Protein AF-A0A940L5H7-F1 (afdb_monomer_lite)

Foldseek 3Di:
DDDDPVVVADDPPPDHDDPDDDPPDDCLVVVVVVLVVVVVVLVVVVVVLVVCLVVCVVVVNNVVSVVVNVVSVVVNVVVVVVCVVVVSNDDD

Secondary structure (DSSP, 8-state):
----GGGGS---TTS-----------THHHHHHHHHHHHHHHHHHHHHHHHHHHHHHHTT-HHHHHHHHHHHHHHHHHHHHHHHHTTTT---

Structure (mmCIF, N/CA/C/O backbone):
data_AF-A0A940L5H7-F1
#
_entry.id   AF-A0A940L5H7-F1
#
loop_
_atom_site.group_PDB
_atom_site.id
_atom_site.type_symbol
_atom_site.label_atom_id
_atom_site.label_alt_id
_atom_site.label_comp_id
_atom_site.label_asym_id
_atom_site.label_entity_id
_atom_site.label_seq_id
_atom_site.pdbx_PDB_ins_code
_atom_site.Cartn_x
_atom_site.Cartn_y
_atom_site.Cartn_z
_atom_site.occupancy
_atom_site.B_iso_or_equiv
_atom_site.auth_seq_id
_atom_site.auth_comp_id
_atom_site.auth_asym_id
_atom_site.auth_atom_id
_atom_site.pdbx_PDB_model_num
ATOM 1 N N . MET A 1 1 ? -39.262 -36.645 21.177 1.00 55.78 1 MET A N 1
ATOM 2 C CA . MET A 1 1 ? -38.355 -35.478 21.226 1.00 55.78 1 MET A CA 1
ATOM 3 C C . MET A 1 1 ? -39.015 -34.421 22.093 1.00 55.78 1 MET A C 1
ATOM 5 O O . MET A 1 1 ? -40.079 -33.951 21.723 1.00 55.78 1 MET A O 1
ATOM 9 N N . HIS A 1 2 ? -38.469 -34.136 23.275 1.00 65.88 2 HIS A N 1
ATOM 10 C CA . HIS A 1 2 ? -39.032 -33.124 24.173 1.00 65.88 2 HIS A CA 1
ATOM 11 C C . HIS A 1 2 ? -38.601 -31.731 23.698 1.00 65.88 2 HIS A C 1
ATOM 13 O O . HIS A 1 2 ? -37.406 -31.430 23.649 1.00 65.88 2 HIS A O 1
ATOM 19 N N . TYR A 1 3 ? -39.573 -30.914 23.299 1.00 70.69 3 TYR A N 1
ATOM 20 C CA . TYR A 1 3 ? -39.352 -29.528 22.907 1.00 70.69 3 TYR A CA 1
ATOM 21 C C . TYR A 1 3 ? -39.141 -28.685 24.169 1.00 70.69 3 TYR A C 1
ATOM 23 O O . TYR A 1 3 ? -40.042 -28.564 24.995 1.00 70.69 3 TYR A O 1
ATOM 31 N N . HIS A 1 4 ? -37.935 -28.135 24.326 1.00 73.19 4 HIS A N 1
ATOM 32 C CA . HIS A 1 4 ? -37.597 -27.209 25.404 1.00 73.19 4 HIS A CA 1
ATOM 33 C C . HIS A 1 4 ? -37.242 -25.850 24.787 1.00 73.19 4 HIS A C 1
ATOM 35 O O . HIS A 1 4 ? -36.176 -25.749 24.172 1.00 73.19 4 HIS A O 1
ATOM 41 N N . PRO A 1 5 ? -38.099 -24.824 24.930 1.00 77.62 5 PRO A N 1
ATOM 42 C CA . PRO A 1 5 ? -37.919 -23.528 24.268 1.00 77.62 5 PRO A CA 1
ATOM 43 C C . PRO A 1 5 ? -36.621 -22.820 24.689 1.00 77.62 5 PRO A C 1
ATOM 45 O O . PRO A 1 5 ? -35.971 -22.198 23.859 1.00 77.62 5 PRO A O 1
ATOM 48 N N . VAL A 1 6 ? -36.169 -23.049 25.926 1.00 76.06 6 VAL A N 1
ATOM 49 C CA . VAL A 1 6 ? -34.938 -22.485 26.518 1.00 76.06 6 VAL A CA 1
ATOM 50 C C . VAL A 1 6 ? -33.667 -22.830 25.728 1.00 76.06 6 VAL A C 1
ATOM 52 O O . VAL A 1 6 ? -32.684 -22.103 25.769 1.00 76.06 6 VAL A O 1
ATOM 55 N N . LYS A 1 7 ? -33.654 -23.933 24.963 1.00 76.50 7 LYS A N 1
ATOM 56 C CA . LYS A 1 7 ? -32.487 -24.302 24.138 1.00 76.50 7 LYS A CA 1
ATOM 57 C C . LYS A 1 7 ? -32.290 -23.400 22.916 1.00 76.50 7 LYS A C 1
ATOM 59 O O . LYS A 1 7 ? -31.232 -23.463 22.299 1.00 76.50 7 LYS A O 1
ATOM 64 N N . TYR A 1 8 ? -33.310 -22.630 22.548 1.00 81.19 8 TYR A N 1
ATOM 65 C CA . TYR A 1 8 ? -33.283 -21.711 21.411 1.00 81.19 8 TYR A CA 1
ATOM 66 C C . TYR A 1 8 ? -33.112 -20.251 21.851 1.00 81.19 8 TYR A C 1
ATOM 68 O O . TYR A 1 8 ? -33.092 -19.363 21.001 1.00 81.19 8 TYR A O 1
ATOM 76 N N . GLU A 1 9 ? -32.986 -19.999 23.156 1.00 78.00 9 GLU A N 1
ATOM 77 C CA . GLU A 1 9 ? -32.745 -18.665 23.702 1.00 78.00 9 GLU A CA 1
ATOM 78 C C . GLU A 1 9 ? -31.241 -18.327 23.690 1.00 78.00 9 GLU A C 1
ATOM 80 O O . GLU A 1 9 ? -30.399 -19.220 23.847 1.00 78.00 9 GLU A O 1
ATOM 85 N N . PRO A 1 10 ? -30.867 -17.047 23.494 1.00 79.00 10 PRO A N 1
ATOM 86 C CA . PRO A 1 10 ? -29.477 -16.611 23.567 1.00 79.00 10 PRO A CA 1
ATOM 87 C C . PRO A 1 10 ? -28.870 -16.896 24.945 1.00 79.00 10 PRO A C 1
ATOM 89 O O . PRO A 1 10 ? -29.458 -16.578 25.976 1.00 79.00 10 PRO A O 1
ATOM 92 N N . TYR A 1 11 ? -27.662 -17.459 24.967 1.00 78.00 11 TYR A N 1
ATOM 93 C CA . TYR A 1 11 ? -26.929 -17.671 26.211 1.00 78.00 11 TYR A CA 1
ATOM 94 C C . TYR A 1 11 ?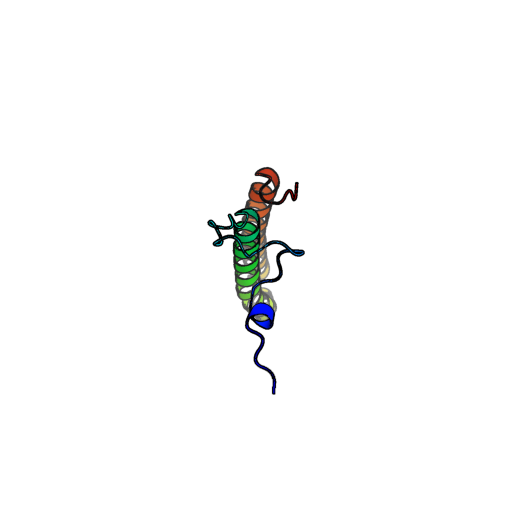 -26.380 -16.341 26.748 1.00 78.00 11 TYR A C 1
ATOM 96 O O . TYR A 1 11 ? -25.443 -15.786 26.177 1.00 78.00 11 TYR A O 1
ATOM 104 N N . GLU A 1 12 ? -26.917 -15.865 27.872 1.00 80.00 12 GLU A N 1
ATOM 105 C CA . GLU A 1 12 ? -26.416 -14.689 28.605 1.00 80.00 12 GLU A CA 1
ATOM 106 C C . GLU A 1 12 ? -25.937 -15.056 30.021 1.00 80.00 12 GLU A C 1
ATOM 108 O O . GLU A 1 12 ? -26.300 -14.429 31.013 1.00 80.00 12 GLU A O 1
ATOM 113 N N . CYS A 1 13 ? -25.123 -16.114 30.140 1.00 77.69 13 CYS A N 1
ATOM 114 C CA . CYS A 1 13 ? -24.509 -16.526 31.414 1.00 77.69 13 CYS A CA 1
ATOM 115 C C . CYS A 1 13 ? -25.513 -16.774 32.565 1.00 77.69 13 CYS A C 1
ATOM 117 O O . CYS A 1 13 ? -25.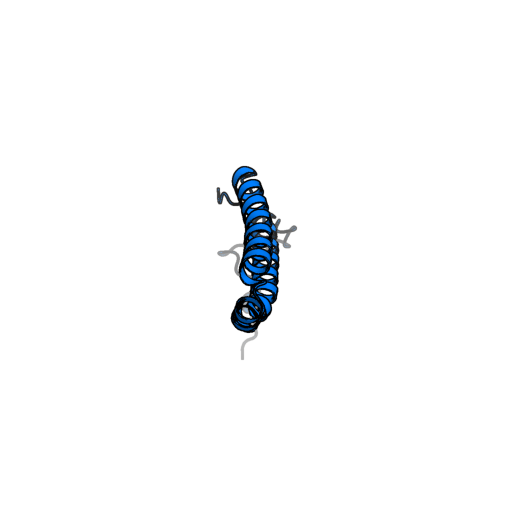201 -16.529 33.728 1.00 77.69 13 CYS A O 1
ATOM 119 N N . GLY A 1 14 ? -26.712 -17.283 32.258 1.00 74.00 14 GLY A N 1
ATOM 120 C CA . GLY A 1 14 ? -27.742 -17.618 33.253 1.00 74.00 14 GLY A CA 1
ATOM 121 C C . GLY A 1 14 ? -28.733 -16.493 33.572 1.00 74.00 14 GLY A C 1
ATOM 122 O O . GLY A 1 14 ? -29.614 -16.696 34.407 1.00 74.00 14 GLY A O 1
ATOM 123 N N . LEU A 1 15 ? -28.622 -15.341 32.906 1.00 74.00 15 LEU A N 1
ATOM 124 C CA . LEU A 1 15 ? -29.623 -14.274 32.945 1.00 74.00 15 LEU A CA 1
ATOM 125 C C . LEU A 1 15 ? -30.631 -14.439 31.792 1.00 74.00 15 LEU A C 1
ATOM 127 O O . LEU A 1 15 ? -30.251 -14.922 30.722 1.00 74.00 15 LE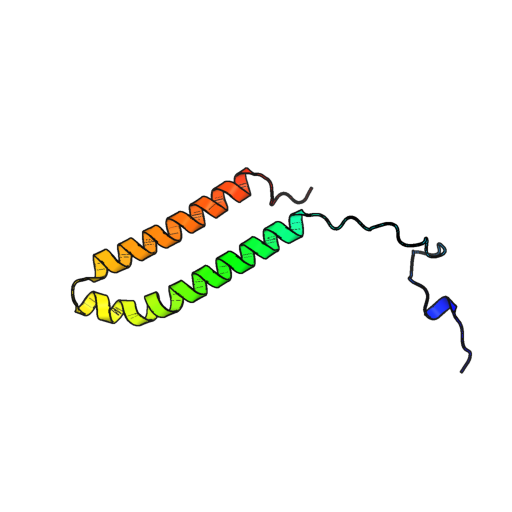U A O 1
ATOM 131 N N . PRO A 1 16 ? -31.913 -14.070 31.988 1.00 74.75 16 PRO A N 1
ATOM 132 C CA . PRO A 1 16 ? -32.879 -14.026 30.895 1.00 74.75 16 PRO A CA 1
ATOM 133 C C . PRO A 1 16 ? -32.417 -12.997 29.863 1.00 74.75 16 PRO A C 1
ATOM 135 O O . PRO A 1 16 ? -32.032 -11.891 30.244 1.00 74.75 16 PRO A O 1
ATOM 138 N N . SER A 1 17 ? -32.460 -13.365 28.578 1.00 65.75 17 SER A N 1
ATOM 139 C CA . SER A 1 17 ? -32.005 -12.514 27.478 1.00 65.75 17 SER A CA 1
ATOM 140 C C . SER A 1 17 ? -32.718 -11.165 27.535 1.00 65.75 17 SER A C 1
ATOM 142 O O . SER A 1 17 ? -33.925 -11.082 27.288 1.00 65.75 17 SER A O 1
ATOM 144 N N . LEU A 1 18 ? -31.983 -10.116 27.901 1.00 65.88 18 LEU A N 1
ATOM 145 C CA . LEU A 1 18 ? -32.497 -8.755 27.862 1.00 65.88 18 LEU A CA 1
ATOM 146 C C . LEU A 1 18 ? -32.674 -8.378 26.391 1.00 65.88 18 LEU A C 1
ATOM 148 O O . LEU A 1 18 ? -31.770 -8.604 25.587 1.00 65.88 18 LEU A O 1
ATOM 152 N N . ASP A 1 19 ? -33.832 -7.811 26.035 1.00 62.78 19 ASP A N 1
ATOM 153 C CA . ASP A 1 19 ? -34.077 -7.291 24.688 1.00 62.78 19 ASP A CA 1
ATOM 154 C C . ASP A 1 19 ? -32.882 -6.428 24.271 1.00 62.78 19 ASP A C 1
ATOM 156 O O . ASP A 1 19 ? -32.539 -5.436 24.927 1.00 62.78 19 ASP A O 1
ATOM 160 N N . LYS A 1 20 ? -32.183 -6.896 23.236 1.00 59.62 20 LYS A N 1
ATOM 161 C CA . LYS A 1 20 ? -30.825 -6.485 22.890 1.00 59.62 20 LYS A CA 1
ATOM 162 C C . LYS A 1 20 ? -30.834 -5.021 22.453 1.00 59.62 20 LYS A C 1
ATOM 164 O O . LYS A 1 20 ? -31.007 -4.713 21.279 1.00 59.62 20 LYS A O 1
ATOM 169 N N . LYS A 1 21 ? -30.659 -4.106 23.409 1.00 60.53 21 LYS A N 1
ATOM 170 C CA . LYS A 1 21 ? -30.385 -2.690 23.144 1.00 60.53 21 LYS A CA 1
ATOM 171 C C . LYS A 1 21 ? -29.121 -2.602 22.301 1.00 60.53 21 LYS A C 1
ATOM 173 O O . LYS A 1 21 ? -28.094 -3.149 22.701 1.00 60.53 21 LYS A O 1
ATOM 178 N N . ASP A 1 22 ? -29.240 -1.923 21.161 1.00 63.12 22 ASP A N 1
ATOM 179 C CA . ASP A 1 22 ? -28.192 -1.552 20.207 1.00 63.12 22 ASP A CA 1
ATOM 180 C C . ASP A 1 22 ? -26.777 -1.771 20.743 1.00 63.12 22 ASP A C 1
ATOM 182 O O . ASP A 1 22 ? -26.199 -0.930 21.441 1.00 63.12 22 ASP A O 1
ATOM 186 N N . THR A 1 23 ? -26.208 -2.937 20.436 1.00 62.25 23 THR A N 1
ATOM 187 C CA . THR A 1 23 ? -24.810 -3.198 20.754 1.00 62.25 23 THR A CA 1
ATOM 188 C C . THR A 1 23 ? -23.984 -2.280 19.861 1.00 62.25 23 THR A C 1
ATOM 190 O O . THR A 1 23 ? -23.899 -2.494 18.653 1.00 62.25 23 THR A O 1
ATOM 193 N N . LYS A 1 24 ? -23.413 -1.218 20.439 1.00 62.59 24 LYS A N 1
ATOM 194 C CA . LYS A 1 24 ? -22.526 -0.298 19.721 1.00 62.59 24 LYS A CA 1
ATOM 195 C C . LYS A 1 24 ? -21.259 -1.054 19.329 1.00 62.59 24 LYS A C 1
ATOM 197 O O . LYS A 1 24 ? -20.333 -1.181 20.124 1.00 62.59 24 LYS A O 1
ATOM 202 N N . VAL A 1 25 ? -21.239 -1.583 18.109 1.00 63.47 25 VAL A N 1
ATOM 203 C CA . VAL A 1 25 ? -20.027 -2.132 17.495 1.00 63.47 25 VAL A CA 1
ATOM 204 C C . VAL A 1 25 ? -19.008 -0.997 17.399 1.00 63.47 25 VAL A C 1
ATOM 206 O O . VAL A 1 25 ? -19.346 0.110 16.976 1.00 63.47 25 VAL A O 1
ATOM 209 N N . SER A 1 26 ? -17.774 -1.229 17.849 1.00 65.50 26 SER A N 1
ATOM 210 C CA . SER A 1 26 ? -16.761 -0.176 17.855 1.00 65.50 26 SER A CA 1
ATOM 211 C C . SER A 1 26 ? -16.376 0.199 16.417 1.00 65.50 26 SER A C 1
ATOM 213 O O . SER A 1 26 ? -16.030 -0.646 15.593 1.00 65.50 26 SER A O 1
ATOM 215 N N . VAL A 1 27 ? -16.417 1.500 16.114 1.00 70.44 27 VAL A N 1
ATOM 216 C CA . VAL A 1 27 ? -16.099 2.069 14.785 1.00 70.44 27 VAL A CA 1
ATOM 217 C C . VAL A 1 27 ? -14.654 1.758 14.355 1.00 70.44 27 VAL A C 1
ATOM 219 O O . VAL A 1 27 ? -14.332 1.786 13.172 1.00 70.44 27 VAL A O 1
ATOM 222 N N . LYS A 1 28 ? -13.786 1.391 15.304 1.00 73.50 28 LYS A N 1
ATOM 223 C CA . LYS A 1 28 ? -12.381 1.037 15.069 1.00 73.50 28 LYS A CA 1
ATOM 224 C C . LYS A 1 28 ? -12.224 -0.120 14.064 1.00 73.50 28 LYS A C 1
ATOM 226 O O . LYS A 1 28 ? -11.388 -0.029 13.172 1.00 73.50 28 LYS A O 1
ATOM 231 N N . PHE A 1 29 ? -13.085 -1.144 14.118 1.00 77.00 29 PHE A N 1
ATOM 232 C CA . PHE A 1 29 ? -13.041 -2.270 13.167 1.00 77.00 29 PHE A CA 1
ATOM 233 C C . PHE A 1 29 ? -13.371 -1.860 11.725 1.00 77.00 29 PHE A C 1
ATOM 235 O O . PHE A 1 29 ? -12.857 -2.450 10.777 1.00 77.00 29 PHE A O 1
ATOM 242 N N . TYR A 1 30 ? -14.211 -0.838 11.552 1.00 83.62 30 TYR A N 1
ATOM 243 C CA . TYR A 1 30 ? -14.593 -0.338 10.234 1.00 83.62 30 TYR A CA 1
ATOM 244 C C . TYR A 1 30 ? -13.426 0.363 9.530 1.00 83.62 30 TYR A C 1
ATOM 246 O O . TYR A 1 30 ? -13.201 0.131 8.345 1.00 83.62 30 TYR A O 1
ATOM 254 N N . LEU A 1 31 ? -12.642 1.160 10.266 1.00 83.12 31 LEU A N 1
ATOM 255 C CA . LEU A 1 31 ? -11.461 1.835 9.718 1.00 83.12 31 LEU A CA 1
ATOM 256 C C . LEU A 1 31 ? -10.408 0.821 9.251 1.00 83.12 31 LEU A C 1
ATOM 258 O O . LEU A 1 31 ? -9.912 0.927 8.134 1.00 83.12 31 LEU A O 1
ATOM 262 N N . THR A 1 32 ? -10.147 -0.224 10.045 1.00 84.19 32 THR A N 1
ATOM 263 C CA . THR A 1 32 ? -9.251 -1.318 9.636 1.00 84.19 32 THR A CA 1
ATOM 264 C C . THR A 1 32 ? -9.755 -2.043 8.384 1.00 84.19 32 THR A C 1
ATOM 266 O O . THR A 1 32 ? -8.957 -2.371 7.509 1.00 84.19 32 THR A O 1
ATOM 269 N N . ALA A 1 33 ? -11.068 -2.268 8.262 1.00 88.62 33 ALA A N 1
ATOM 270 C CA . ALA A 1 33 ? -11.648 -2.917 7.087 1.00 88.62 33 ALA A CA 1
ATOM 271 C C . ALA A 1 33 ? -11.507 -2.063 5.815 1.00 88.62 33 ALA A C 1
ATOM 273 O O . ALA A 1 33 ? -11.124 -2.589 4.772 1.00 88.62 33 ALA A O 1
ATOM 274 N N . ILE A 1 34 ? -11.762 -0.752 5.895 1.00 89.19 34 ILE A N 1
ATOM 275 C CA . ILE A 1 34 ? -11.550 0.157 4.758 1.00 89.19 34 ILE A CA 1
ATOM 276 C C . ILE A 1 34 ? -10.081 0.178 4.347 1.00 89.19 34 ILE A C 1
ATOM 278 O O . ILE A 1 34 ? -9.786 0.093 3.155 1.00 89.19 34 ILE A O 1
ATOM 282 N N . LEU A 1 35 ? -9.165 0.265 5.314 1.00 87.75 35 LEU A N 1
ATOM 283 C CA . LEU A 1 35 ? -7.738 0.277 5.021 1.00 87.75 35 LEU A CA 1
ATOM 284 C C . LEU A 1 35 ? -7.300 -1.012 4.314 1.00 87.75 35 LEU A C 1
ATOM 286 O O . LEU A 1 35 ? -6.535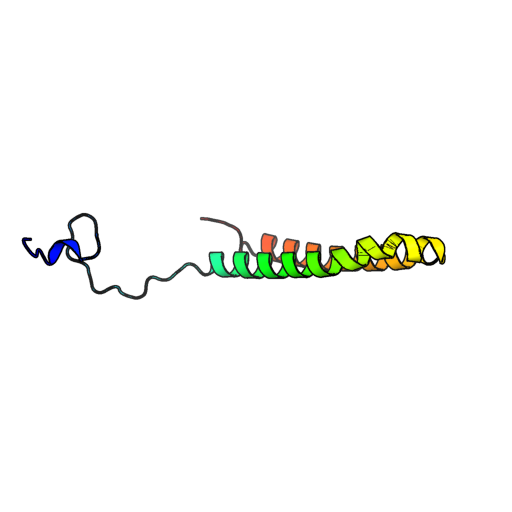 -0.955 3.353 1.00 87.75 35 LEU A O 1
ATOM 290 N N . PHE A 1 36 ? -7.815 -2.165 4.749 1.00 88.75 36 PHE A N 1
ATOM 291 C CA . PHE A 1 36 ? -7.551 -3.441 4.087 1.00 88.75 36 PHE A CA 1
ATOM 292 C C . PHE A 1 36 ? -8.051 -3.448 2.636 1.00 88.75 36 PHE A C 1
ATOM 294 O O . PHE A 1 36 ? -7.317 -3.866 1.746 1.00 88.75 36 PHE A O 1
ATOM 301 N N . ILE A 1 37 ? -9.256 -2.925 2.383 1.00 93.12 37 ILE A N 1
ATOM 302 C CA . ILE A 1 37 ? -9.806 -2.803 1.023 1.00 93.12 37 ILE A CA 1
ATOM 303 C C . ILE A 1 37 ? -8.935 -1.883 0.158 1.00 93.12 37 ILE A C 1
ATOM 305 O O . ILE A 1 37 ? -8.636 -2.221 -0.984 1.00 93.12 37 ILE A O 1
ATOM 309 N N . LEU A 1 38 ? -8.506 -0.735 0.689 1.00 92.25 38 LEU A N 1
ATOM 310 C CA . LEU A 1 38 ? -7.615 0.188 -0.021 1.00 92.25 38 LEU A CA 1
ATOM 311 C C . LEU A 1 38 ? -6.272 -0.465 -0.360 1.00 92.25 38 LEU A C 1
ATOM 313 O O . LEU A 1 38 ? -5.815 -0.361 -1.494 1.00 92.25 38 LEU A O 1
ATOM 317 N N . PHE A 1 39 ? -5.667 -1.170 0.594 1.00 91.31 39 PHE A N 1
ATOM 318 C CA . PHE A 1 39 ? -4.420 -1.899 0.373 1.00 91.31 39 PHE A CA 1
ATOM 319 C C . PHE A 1 39 ? -4.559 -3.013 -0.678 1.00 91.31 39 PHE A C 1
ATOM 321 O O . PHE A 1 39 ? -3.666 -3.195 -1.503 1.00 91.31 39 PHE A O 1
ATOM 328 N N . ASP A 1 40 ? -5.676 -3.741 -0.685 1.00 94.56 40 ASP A N 1
ATOM 329 C CA . ASP A 1 40 ? -5.937 -4.775 -1.693 1.00 94.56 40 ASP A CA 1
ATOM 330 C C . ASP A 1 40 ? -6.072 -4.159 -3.101 1.00 94.56 40 ASP A C 1
ATOM 332 O O . ASP A 1 40 ? -5.469 -4.625 -4.070 1.00 94.56 40 ASP A O 1
ATOM 336 N N . ILE A 1 41 ? -6.767 -3.022 -3.206 1.00 94.12 41 ILE A N 1
ATOM 337 C CA . ILE A 1 41 ? -6.874 -2.252 -4.454 1.00 94.12 41 ILE A CA 1
ATOM 338 C C . ILE A 1 41 ? -5.497 -1.791 -4.948 1.00 94.12 41 ILE A C 1
ATOM 340 O O . ILE A 1 41 ? -5.208 -1.899 -6.142 1.00 94.12 41 ILE A O 1
ATOM 344 N N . GLU A 1 42 ? -4.632 -1.313 -4.055 1.00 93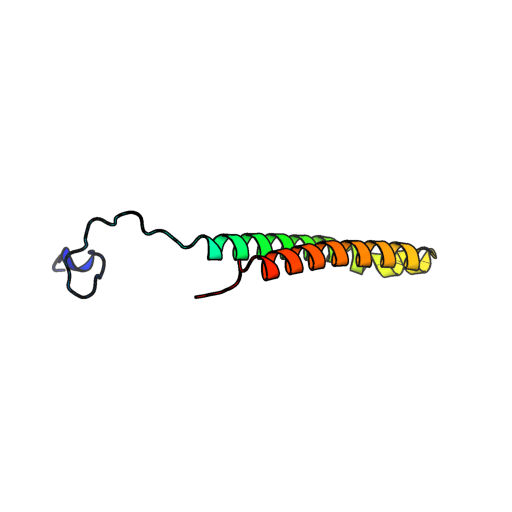.56 42 GLU A N 1
ATOM 345 C CA . GLU A 1 42 ? -3.254 -0.949 -4.398 1.00 93.56 42 GLU A CA 1
ATOM 346 C C . GLU A 1 42 ? -2.517 -2.144 -5.022 1.00 93.56 42 GLU A C 1
ATOM 348 O O . GLU A 1 42 ? -1.978 -2.017 -6.122 1.00 93.56 42 GLU A O 1
ATOM 353 N N . ILE A 1 43 ? -2.574 -3.333 -4.406 1.00 92.50 43 ILE A N 1
ATOM 354 C CA . ILE A 1 43 ? -1.939 -4.553 -4.942 1.00 92.50 43 ILE A CA 1
ATOM 355 C C . ILE A 1 43 ? -2.476 -4.910 -6.333 1.00 92.50 43 ILE A C 1
ATOM 357 O O . ILE A 1 43 ? -1.693 -5.285 -7.216 1.00 92.50 43 ILE A O 1
ATOM 361 N N . ILE A 1 44 ? -3.785 -4.771 -6.554 1.00 95.12 44 ILE A N 1
ATOM 362 C CA . ILE A 1 44 ? -4.404 -5.015 -7.862 1.00 95.12 44 ILE A CA 1
ATOM 363 C C . ILE A 1 44 ? -3.785 -4.114 -8.939 1.00 95.12 44 ILE A C 1
ATOM 365 O O . ILE A 1 44 ? -3.567 -4.584 -10.056 1.00 95.12 44 ILE A O 1
ATOM 369 N N . PHE A 1 45 ? -3.444 -2.861 -8.624 1.00 91.50 45 PHE A N 1
ATOM 370 C CA . PHE A 1 45 ? -2.739 -1.967 -9.552 1.00 91.50 45 PHE A CA 1
ATOM 371 C C . PHE A 1 45 ? -1.246 -2.288 -9.688 1.00 91.50 45 PHE A C 1
ATOM 373 O O . PHE A 1 45 ? -0.681 -2.161 -10.780 1.00 91.50 45 PHE A O 1
ATOM 380 N N . MET A 1 46 ? -0.602 -2.752 -8.616 1.00 91.88 46 MET A N 1
ATOM 381 C CA . MET A 1 46 ? 0.810 -3.146 -8.644 1.00 91.88 46 MET A CA 1
ATOM 382 C C . MET A 1 46 ? 1.065 -4.358 -9.548 1.00 91.88 46 MET A C 1
ATOM 384 O O . MET A 1 46 ? 2.128 -4.453 -10.162 1.00 91.88 46 MET A O 1
ATOM 388 N N . TYR A 1 47 ? 0.109 -5.281 -9.653 1.00 91.69 47 TYR A N 1
ATOM 389 C CA . TYR A 1 47 ? 0.252 -6.515 -10.428 1.00 91.69 47 TYR A CA 1
ATOM 390 C C . TYR A 1 47 ? 0.506 -6.284 -11.935 1.00 91.69 47 TYR A C 1
ATOM 392 O O . TYR A 1 47 ? 1.545 -6.722 -12.441 1.00 91.69 47 TYR A O 1
ATOM 400 N N . PRO A 1 48 ? -0.369 -5.577 -12.683 1.00 91.19 48 PRO A N 1
ATOM 401 C CA . PRO A 1 48 ? -0.143 -5.307 -14.100 1.00 91.19 48 PRO A CA 1
ATOM 402 C C . PRO A 1 48 ? 1.104 -4.446 -14.319 1.00 91.19 48 PRO A C 1
ATOM 404 O O . PRO A 1 48 ? 1.860 -4.706 -15.258 1.00 91.19 48 PRO A O 1
ATOM 407 N N . TRP A 1 49 ? 1.379 -3.490 -13.426 1.00 90.38 49 TRP A N 1
ATOM 408 C CA . TRP A 1 49 ? 2.614 -2.707 -13.461 1.00 90.38 49 TRP A CA 1
ATOM 409 C C . TRP A 1 49 ? 3.856 -3.608 -13.366 1.00 90.38 49 TRP A C 1
ATOM 411 O O . TRP A 1 49 ? 4.742 -3.525 -14.215 1.00 90.38 49 TRP A O 1
ATOM 421 N N . ALA A 1 50 ? 3.894 -4.534 -12.404 1.00 90.75 50 ALA A N 1
ATOM 422 C CA . ALA A 1 50 ? 5.027 -5.435 -12.199 1.00 90.75 50 ALA A CA 1
ATOM 423 C C . ALA A 1 50 ? 5.246 -6.377 -13.392 1.00 90.75 50 ALA A C 1
ATOM 425 O O . ALA A 1 50 ? 6.387 -6.625 -13.784 1.00 90.75 50 ALA A O 1
ATOM 426 N N . THR A 1 51 ? 4.164 -6.876 -13.999 1.00 91.31 51 THR A N 1
ATOM 427 C CA . THR A 1 51 ? 4.265 -7.764 -15.172 1.00 91.31 51 THR A CA 1
ATOM 428 C C . THR A 1 51 ? 4.761 -7.045 -16.429 1.00 91.31 51 THR A C 1
ATOM 430 O O . THR A 1 51 ? 5.542 -7.623 -17.181 1.00 91.31 51 THR A O 1
ATOM 433 N N . SER A 1 52 ? 4.375 -5.782 -16.631 1.00 87.94 52 SER A N 1
ATOM 434 C CA . SER A 1 52 ? 4.762 -4.976 -17.801 1.00 87.94 52 SER A CA 1
ATOM 435 C C . SER A 1 52 ? 6.079 -4.210 -17.615 1.00 87.94 52 SER A C 1
ATOM 437 O O . SER A 1 52 ? 6.647 -3.696 -18.580 1.00 87.94 52 SER A O 1
ATOM 439 N N . PHE A 1 53 ? 6.628 -4.169 -16.396 1.00 87.12 53 PHE A N 1
ATOM 440 C CA . PHE A 1 53 ? 7.853 -3.431 -16.072 1.00 87.12 53 PHE A CA 1
ATOM 441 C C . PHE A 1 53 ? 9.059 -3.819 -16.944 1.00 87.12 53 PHE A C 1
ATOM 443 O O . PHE A 1 53 ? 9.849 -2.959 -17.338 1.00 87.12 53 PHE A O 1
ATOM 450 N N . ARG A 1 54 ? 9.187 -5.105 -17.298 1.00 83.25 54 ARG A N 1
ATOM 451 C CA . ARG A 1 54 ? 10.264 -5.600 -18.174 1.00 83.25 54 ARG A CA 1
ATOM 452 C C . ARG A 1 54 ? 10.215 -4.986 -19.573 1.00 83.25 54 ARG A C 1
ATOM 454 O O . ARG A 1 54 ? 11.267 -4.649 -20.114 1.00 83.25 54 ARG A O 1
ATOM 461 N N . ASP A 1 55 ? 9.020 -4.795 -20.118 1.00 84.88 55 ASP A N 1
ATOM 462 C CA . ASP A 1 55 ? 8.830 -4.226 -21.453 1.00 84.88 55 ASP A CA 1
ATOM 463 C C . ASP A 1 55 ? 9.145 -2.722 -21.455 1.00 84.88 55 ASP A C 1
ATOM 465 O O . ASP A 1 55 ? 9.791 -2.215 -22.373 1.00 84.88 55 ASP A O 1
ATOM 469 N N . PHE A 1 56 ? 8.798 -2.017 -20.372 1.00 84.94 56 PHE A N 1
ATOM 470 C CA . PHE A 1 56 ? 9.137 -0.601 -20.192 1.00 84.94 56 PHE A CA 1
ATOM 471 C C . PHE A 1 56 ? 10.635 -0.342 -19.976 1.00 84.94 56 PHE A C 1
ATOM 473 O O . PHE A 1 56 ? 11.149 0.708 -20.369 1.00 84.94 56 PHE A O 1
ATOM 480 N N . ILE A 1 57 ? 11.366 -1.278 -19.362 1.00 82.88 57 ILE A N 1
ATOM 481 C CA . ILE A 1 57 ? 12.833 -1.195 -19.303 1.00 82.88 57 ILE A CA 1
ATOM 482 C C . ILE A 1 57 ? 13.424 -1.345 -20.706 1.00 82.88 57 ILE A C 1
ATOM 484 O O . ILE A 1 57 ? 14.300 -0.565 -21.080 1.00 82.88 57 ILE A O 1
ATOM 488 N N . ALA A 1 58 ? 12.930 -2.305 -21.494 1.00 82.56 58 ALA A N 1
ATOM 489 C CA . ALA A 1 58 ? 13.412 -2.539 -22.853 1.00 82.56 58 ALA A CA 1
ATOM 490 C C . ALA A 1 58 ? 13.161 -1.341 -23.790 1.00 82.56 58 ALA A C 1
ATOM 492 O O . ALA A 1 58 ? 13.964 -1.093 -24.688 1.00 82.56 58 ALA A O 1
ATOM 493 N N . SER A 1 59 ? 12.101 -0.559 -23.555 1.00 83.44 59 SER A N 1
ATOM 494 C CA . SER A 1 59 ? 11.806 0.675 -24.299 1.00 83.44 59 SER A CA 1
ATOM 495 C C . SER A 1 59 ? 12.599 1.910 -23.834 1.00 83.44 59 SER A C 1
ATOM 497 O O . SER A 1 59 ? 12.428 2.994 -24.392 1.00 83.44 59 SER A O 1
ATOM 499 N N . GLY A 1 60 ? 13.460 1.781 -22.816 1.00 83.94 60 GLY A N 1
ATOM 500 C CA . GLY A 1 60 ? 14.235 2.892 -22.248 1.00 83.94 60 GLY A CA 1
ATOM 501 C C . GLY A 1 60 ? 13.446 3.804 -21.298 1.00 83.94 60 GLY A C 1
ATOM 502 O O . GLY A 1 60 ? 13.993 4.786 -20.799 1.00 83.94 60 GLY A O 1
ATOM 503 N N . GLN A 1 61 ? 12.183 3.480 -20.997 1.00 84.19 61 GLN A N 1
ATOM 504 C CA . GLN A 1 61 ? 11.305 4.261 -20.111 1.00 84.19 61 GLN A CA 1
ATOM 505 C C . GLN A 1 61 ? 11.264 3.738 -18.665 1.00 84.19 61 GLN A C 1
ATOM 507 O O . GLN A 1 61 ? 10.512 4.255 -17.835 1.00 84.19 61 GLN A O 1
ATOM 512 N N . GLY A 1 62 ? 12.091 2.744 -18.330 1.00 83.62 62 GLY A N 1
ATOM 513 C CA . GLY A 1 62 ? 12.081 2.074 -17.027 1.00 83.62 62 GLY A CA 1
ATOM 514 C C . GLY A 1 62 ? 12.203 3.014 -15.823 1.00 83.62 62 GLY A C 1
ATOM 515 O O . GLY A 1 62 ? 11.504 2.822 -14.834 1.00 83.62 62 GLY A O 1
ATOM 516 N N . ALA A 1 63 ? 13.020 4.070 -15.910 1.00 85.38 63 ALA A N 1
ATOM 517 C CA . ALA A 1 63 ? 13.191 5.032 -14.815 1.00 85.38 63 ALA A CA 1
ATOM 518 C C . ALA A 1 63 ? 11.917 5.847 -14.529 1.00 85.38 63 ALA A C 1
ATOM 520 O O . ALA A 1 63 ? 11.583 6.092 -13.371 1.00 85.38 63 ALA A O 1
ATOM 521 N N . PHE A 1 64 ? 11.181 6.233 -15.574 1.00 87.81 64 PHE A N 1
ATOM 522 C CA . PHE A 1 64 ? 9.923 6.967 -15.433 1.00 87.81 64 PHE A CA 1
ATOM 523 C C . PHE A 1 64 ? 8.836 6.082 -14.815 1.00 87.81 64 PHE A C 1
ATOM 525 O O . PHE A 1 64 ? 8.178 6.481 -13.857 1.00 87.81 64 PHE A O 1
ATOM 532 N N . VAL A 1 65 ? 8.711 4.850 -15.314 1.00 88.75 65 VAL A N 1
ATOM 533 C CA . VAL A 1 65 ? 7.733 3.861 -14.831 1.00 88.75 65 VAL A CA 1
ATOM 534 C C . VAL A 1 65 ? 8.044 3.392 -13.405 1.00 88.75 65 VAL A C 1
ATOM 536 O O . VAL A 1 65 ? 7.138 3.111 -12.619 1.00 88.75 65 VAL A O 1
ATOM 539 N N . PHE A 1 66 ? 9.322 3.346 -13.033 1.00 88.88 66 PHE A N 1
ATOM 540 C CA . PHE A 1 66 ? 9.737 3.131 -11.650 1.00 88.88 66 PHE A CA 1
ATOM 541 C C . PHE A 1 66 ? 9.366 4.324 -10.759 1.00 88.88 66 PHE A C 1
ATOM 543 O O . PHE A 1 66 ? 8.816 4.143 -9.673 1.00 88.88 66 PHE A O 1
ATOM 550 N N . GLY A 1 67 ? 9.597 5.551 -11.235 1.00 92.19 67 GLY A N 1
ATOM 551 C CA . GLY A 1 67 ? 9.225 6.774 -10.525 1.00 92.19 67 GLY A CA 1
ATOM 552 C C . GLY A 1 67 ? 7.722 6.879 -10.255 1.00 92.19 67 GLY A C 1
ATOM 553 O O . GLY A 1 67 ? 7.329 7.222 -9.139 1.00 92.19 67 GLY A O 1
ATOM 554 N N . SER A 1 68 ? 6.876 6.522 -11.227 1.00 90.06 68 SER A N 1
ATOM 555 C CA . SER A 1 68 ? 5.418 6.528 -11.040 1.00 90.06 68 SER A CA 1
ATOM 556 C C . SER A 1 68 ? 4.964 5.545 -9.960 1.00 90.06 68 SER A C 1
ATOM 558 O O . SER A 1 68 ? 4.080 5.868 -9.172 1.00 90.06 68 SER A O 1
ATOM 560 N N . MET A 1 69 ? 5.603 4.376 -9.875 1.00 91.44 69 MET A N 1
ATOM 561 C CA . MET A 1 69 ? 5.309 3.381 -8.842 1.00 91.44 69 MET A CA 1
ATOM 562 C C . MET A 1 69 ? 5.758 3.833 -7.452 1.00 91.44 69 MET A C 1
ATOM 564 O O . MET A 1 69 ? 5.029 3.674 -6.476 1.00 91.44 69 MET A O 1
ATOM 568 N N . MET A 1 70 ? 6.939 4.447 -7.356 1.00 92.69 70 MET A N 1
ATOM 569 C CA . MET A 1 70 ? 7.422 5.016 -6.097 1.00 92.69 70 MET A CA 1
ATOM 570 C C . MET A 1 70 ? 6.510 6.135 -5.592 1.00 92.69 70 MET A C 1
ATOM 572 O O . MET A 1 70 ? 6.256 6.218 -4.393 1.00 92.69 70 MET A O 1
ATOM 576 N N . PHE A 1 71 ? 5.993 6.974 -6.493 1.00 94.19 71 PHE A N 1
ATOM 577 C CA . PHE A 1 71 ? 5.013 7.998 -6.142 1.00 94.19 71 PHE A CA 1
ATOM 578 C C . PHE A 1 71 ? 3.700 7.384 -5.641 1.00 94.19 71 PHE A C 1
ATOM 580 O O . PHE A 1 71 ? 3.193 7.804 -4.604 1.00 94.19 71 PHE A O 1
ATOM 587 N N . PHE A 1 72 ? 3.187 6.367 -6.334 1.00 91.12 72 PHE A N 1
ATOM 588 C CA . PHE A 1 72 ? 1.972 5.651 -5.944 1.00 91.12 72 PHE A CA 1
ATOM 589 C C . PHE A 1 72 ? 2.089 5.070 -4.523 1.00 91.12 72 PHE A C 1
ATOM 591 O O . PHE A 1 72 ? 1.297 5.406 -3.643 1.00 91.12 72 PHE A O 1
ATOM 598 N N . LEU A 1 73 ? 3.181 4.348 -4.247 1.00 92.38 73 LEU A N 1
ATOM 599 C CA . LEU A 1 73 ? 3.477 3.824 -2.910 1.00 92.38 73 LEU A CA 1
ATOM 600 C C . LEU A 1 73 ? 3.659 4.928 -1.859 1.00 92.38 73 LEU A C 1
ATOM 602 O O . LEU A 1 73 ? 3.232 4.766 -0.717 1.00 92.38 73 LEU A O 1
ATOM 606 N N . ALA A 1 74 ? 4.281 6.056 -2.213 1.00 94.12 74 ALA A N 1
ATOM 607 C CA . ALA A 1 74 ? 4.472 7.167 -1.284 1.00 94.12 74 ALA A CA 1
ATOM 608 C C . ALA A 1 74 ? 3.136 7.773 -0.827 1.00 94.12 74 ALA A C 1
ATOM 610 O O . ALA A 1 74 ? 2.994 8.101 0.353 1.00 94.12 74 ALA A O 1
ATOM 611 N N . VAL A 1 75 ? 2.151 7.885 -1.725 1.00 92.69 75 VAL A N 1
ATOM 612 C CA . VAL A 1 75 ? 0.798 8.351 -1.379 1.00 92.69 75 VAL A CA 1
ATOM 613 C C . VAL A 1 75 ? 0.127 7.381 -0.407 1.00 92.69 75 VAL A C 1
ATOM 615 O O . VAL A 1 75 ? -0.401 7.819 0.618 1.00 92.69 75 VAL A O 1
ATOM 618 N N . PHE A 1 76 ? 0.207 6.075 -0.671 1.00 91.44 76 PHE A N 1
ATOM 619 C CA . PHE A 1 76 ? -0.347 5.055 0.220 1.00 91.44 76 PHE A CA 1
ATOM 620 C C . PHE A 1 76 ? 0.301 5.084 1.616 1.00 91.44 76 PHE A C 1
ATOM 622 O O . PHE A 1 76 ? -0.393 5.135 2.634 1.00 91.44 76 PHE A O 1
ATOM 629 N N . ILE A 1 77 ? 1.636 5.142 1.680 1.00 91.25 77 ILE A N 1
ATOM 630 C CA . ILE A 1 77 ? 2.388 5.231 2.942 1.00 91.25 77 ILE A CA 1
ATOM 631 C C . ILE A 1 77 ? 2.029 6.507 3.711 1.00 91.25 77 ILE A C 1
ATOM 633 O O . ILE A 1 77 ? 1.921 6.479 4.938 1.00 91.25 77 ILE A O 1
ATOM 637 N N . PHE A 1 78 ? 1.821 7.625 3.015 1.00 91.75 78 PHE A N 1
ATOM 638 C CA . PHE A 1 78 ? 1.396 8.870 3.648 1.00 91.75 78 PHE A CA 1
ATOM 639 C C . PHE A 1 78 ? -0.003 8.747 4.275 1.00 91.75 78 PHE A C 1
ATOM 641 O O . PHE A 1 78 ? -0.207 9.201 5.403 1.00 91.75 78 PHE A O 1
ATOM 648 N N . GLY A 1 79 ? -0.938 8.080 3.589 1.00 88.12 79 GLY A N 1
ATOM 649 C CA . GLY A 1 79 ? -2.261 7.752 4.130 1.00 88.12 79 GLY A CA 1
ATOM 650 C C . GLY A 1 79 ? -2.174 6.892 5.393 1.00 88.12 79 GLY A C 1
ATOM 651 O O . GLY A 1 79 ? -2.724 7.264 6.431 1.00 88.12 79 GLY A O 1
ATOM 652 N N . LEU A 1 80 ? -1.385 5.814 5.347 1.00 87.56 80 LEU A N 1
ATOM 653 C CA . LEU A 1 80 ? -1.118 4.955 6.506 1.00 87.56 80 LEU A CA 1
ATOM 654 C C . LEU A 1 80 ? -0.528 5.731 7.687 1.00 87.56 80 LEU A C 1
ATOM 656 O O . LEU A 1 80 ? -0.968 5.580 8.826 1.00 87.56 80 LEU A O 1
ATOM 660 N N . PHE A 1 81 ? 0.464 6.582 7.426 1.00 89.00 81 PHE A N 1
ATOM 661 C CA . PHE A 1 81 ? 1.097 7.390 8.464 1.00 89.00 81 PHE A CA 1
ATOM 662 C C . PHE A 1 81 ? 0.089 8.323 9.151 1.00 89.00 81 PHE A C 1
ATOM 664 O O . PHE A 1 81 ? 0.117 8.479 10.376 1.00 89.00 81 PHE A O 1
ATOM 671 N N . TRP A 1 82 ? -0.828 8.915 8.381 1.00 86.50 82 TRP A N 1
ATOM 672 C CA . TRP A 1 82 ? -1.887 9.767 8.916 1.00 86.50 82 TRP A CA 1
ATOM 673 C C . TRP A 1 82 ? -2.882 8.992 9.789 1.00 86.50 82 TRP A C 1
ATOM 675 O O . TRP A 1 82 ? -3.248 9.460 10.873 1.00 86.50 82 TRP A O 1
ATOM 685 N N . GLU A 1 83 ? -3.293 7.799 9.363 1.00 82.75 83 GLU A N 1
ATOM 686 C CA . GLU A 1 83 ? -4.218 6.955 10.128 1.00 82.75 83 GLU A CA 1
ATOM 687 C C . GLU A 1 83 ? -3.604 6.459 11.441 1.00 82.75 83 GLU A C 1
ATOM 689 O O . GLU A 1 83 ? -4.247 6.535 12.494 1.00 82.75 83 GLU A O 1
ATOM 694 N N . VAL A 1 84 ? -2.335 6.040 11.408 1.00 80.25 84 VAL A N 1
ATOM 695 C CA . VAL A 1 84 ? -1.585 5.631 12.606 1.00 80.25 84 VAL A CA 1
ATOM 696 C C . VAL A 1 84 ? -1.462 6.798 13.588 1.00 80.25 84 VAL A C 1
ATOM 698 O O . VAL A 1 84 ? -1.718 6.633 14.782 1.00 80.25 84 VAL A O 1
ATOM 701 N N . LYS A 1 85 ? -1.147 8.007 13.101 1.00 78.06 85 LYS A N 1
ATOM 702 C CA . LYS A 1 85 ? -1.075 9.210 13.948 1.00 78.06 85 LYS A CA 1
ATOM 703 C C . LYS A 1 85 ? -2.435 9.598 14.536 1.00 78.06 85 LYS A C 1
ATOM 705 O O . LYS A 1 85 ? -2.493 10.129 15.643 1.00 78.06 85 LYS A O 1
ATOM 710 N N . SER A 1 86 ? -3.520 9.316 13.822 1.00 72.12 86 SER A N 1
ATOM 711 C CA . SER A 1 86 ? -4.889 9.604 14.264 1.00 72.12 86 SER A CA 1
ATOM 712 C C . SER A 1 86 ? -5.393 8.648 15.357 1.00 72.12 86 SER A C 1
ATOM 714 O O . SER A 1 86 ? -6.554 8.746 15.748 1.00 72.12 86 SER A O 1
ATOM 716 N N . LYS A 1 87 ? -4.546 7.730 15.861 1.00 65.50 87 LYS A N 1
ATOM 717 C CA . LYS A 1 87 ? -4.873 6.720 16.889 1.00 65.50 87 LYS A CA 1
ATOM 718 C C . LYS A 1 87 ? -6.067 5.822 16.532 1.00 65.50 87 LYS A C 1
ATOM 720 O O . LYS A 1 87 ? -6.626 5.146 17.391 1.00 65.50 87 LYS A O 1
ATOM 725 N N . ALA A 1 88 ? -6.433 5.762 15.250 1.00 60.03 88 ALA A N 1
ATOM 726 C CA . ALA A 1 88 ? -7.504 4.905 14.742 1.00 60.03 88 ALA A CA 1
ATOM 727 C C . ALA A 1 88 ? -7.214 3.407 14.957 1.00 60.03 88 ALA A C 1
ATOM 729 O O . ALA A 1 88 ? -8.135 2.594 14.961 1.00 60.03 88 ALA A O 1
ATOM 730 N N . LEU A 1 89 ? -5.936 3.068 15.164 1.00 60.34 89 LEU A N 1
ATOM 731 C CA . LEU A 1 89 ? -5.417 1.715 15.329 1.00 60.34 89 LEU A CA 1
ATOM 732 C C . LEU A 1 89 ? -5.069 1.328 16.778 1.00 60.34 89 LEU A C 1
ATOM 734 O O . LEU A 1 89 ? -4.516 0.251 16.958 1.00 60.34 89 LEU A O 1
ATOM 738 N N . GLU A 1 90 ? -5.335 2.152 17.802 1.00 61.38 90 GLU A N 1
ATOM 739 C CA . GLU A 1 90 ? -5.088 1.767 19.208 1.00 61.38 90 GLU A CA 1
ATOM 740 C C . GLU A 1 90 ? -6.292 1.007 19.806 1.00 61.38 90 GLU A C 1
ATOM 742 O O . GLU A 1 90 ? -7.439 1.474 19.782 1.00 61.38 90 GLU A O 1
ATOM 747 N N . TRP A 1 91 ? -6.007 -0.182 20.347 1.00 60.62 91 TRP A N 1
ATOM 748 C CA . TRP A 1 91 ? -6.961 -1.169 20.874 1.00 60.62 91 TRP A CA 1
ATOM 749 C C . TRP A 1 91 ? -7.047 -1.131 22.410 1.00 60.62 91 T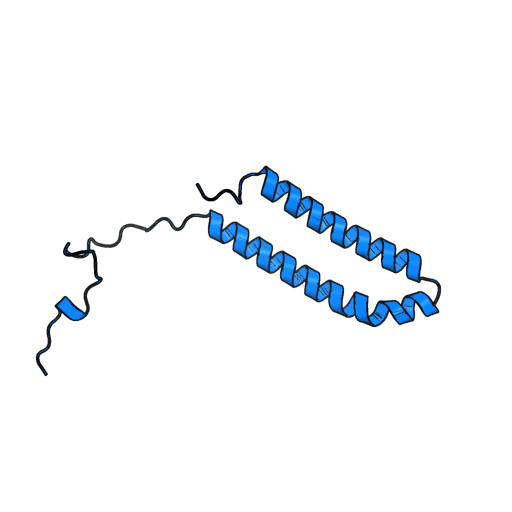RP A C 1
ATOM 751 O O . TRP A 1 91 ? -7.033 -2.180 23.045 1.00 60.62 91 TRP A O 1
ATOM 761 N N . ASP A 1 92 ? -7.135 0.069 22.989 1.00 54.84 92 ASP A N 1
ATOM 762 C CA . ASP A 1 92 ? -7.637 0.266 24.361 1.00 54.84 92 ASP A CA 1
ATOM 763 C C . ASP A 1 92 ? -9.127 0.650 24.354 1.00 54.84 92 ASP A C 1
ATOM 765 O O . ASP A 1 92 ? -9.569 1.363 23.406 1.00 54.84 92 ASP A O 1
#

pLDDT: mean 80.95, std 11.23, range [54.84, 95.12]

Sequence (92 aa):
MHYHPVKYEPYECGLPSLDKKDTKVSVKFYLTAILFILFDIEIIFMYPWATSFRDFIASGQGAFVFGSMMFFLAVFIFGLFWEVKSKALEWD

Radius of gyration: 24.7 Å; chains: 1; bounding box: 54×45×58 Å